Protein AF-A0A929EUI9-F1 (afdb_monomer_lite)

pLDDT: mean 89.93, std 11.58, range [30.67, 98.12]

Foldseek 3Di:
DPDDPPQALADWFADWWWKWKQFPVRDIWIFTFGTADLFWTKTKTQDEDAAQTKIWMWTADPPPRDIDIAIWGFHHKDWDPPDPDSNRIIIMTIITTDPQDVVNSVVSLVSSLVCLLVPVRCVVCDVVSNLSRLLSYDLVSSLSSLVSCCVVVVDDPVVSVVSSPDD

Radius of gyration: 17.15 Å; chains: 1; bounding box: 39×34×50 Å

Secondary structure (DSSP, 8-state):
-----PPPSS--EEEEEEEEEEETTS-EEEEEEEEEETTEEEEEESS---TT-EEEEEEE-TTT--EEEEEEEEEEEEE-SS-SSGGGPPEEEEEEESS--HHHHHHHHHHHHHGGG-HHHHHHH-HHHHHHHHTTS-HHHHHHHHHHHHHTTSS-HHHHHHHHS--

Sequence (167 aa):
MEEGRKRRKCPRIPVYLDVRVDQQDGIVVKGKVINLSTEGICIKTDDPVFANEEITVEFLLPDTLTSVRLGGQVVWYRYDTKTVEKKDQVHFSGVQFLDLVESQRSLIRYFTLKMLHDVELVREQGIERVLSDVLNLPPKERKTALNILTHKGFITEEQREELEYAD

Structure (mmCIF, N/CA/C/O backbone):
data_AF-A0A929EUI9-F1
#
_entry.id   AF-A0A929EUI9-F1
#
loop_
_atom_site.group_PDB
_atom_site.id
_atom_site.type_symbol
_atom_site.label_atom_id
_atom_site.label_alt_id
_atom_site.label_comp_id
_atom_site.label_asym_id
_atom_site.label_entity_id
_atom_site.label_seq_id
_atom_site.pdbx_PDB_ins_code
_atom_site.Cartn_x
_atom_site.Cartn_y
_atom_site.Cartn_z
_atom_site.occupancy
_atom_site.B_iso_or_equiv
_atom_site.auth_seq_id
_atom_site.auth_comp_id
_atom_site.auth_asym_id
_atom_site.auth_atom_id
_atom_site.pdbx_PDB_model_num
ATOM 1 N N . MET A 1 1 ? 25.402 6.720 11.645 1.00 30.67 1 MET A N 1
ATOM 2 C CA . MET A 1 1 ? 24.523 7.904 11.664 1.00 30.67 1 MET A CA 1
ATOM 3 C C . MET A 1 1 ? 23.337 7.567 10.786 1.00 30.67 1 MET A C 1
ATOM 5 O O . MET A 1 1 ? 23.472 7.546 9.574 1.00 30.67 1 MET A O 1
ATOM 9 N N . GLU A 1 2 ? 22.247 7.123 11.401 1.00 35.72 2 GLU A N 1
ATOM 10 C CA . GLU A 1 2 ? 21.030 6.719 10.697 1.00 35.72 2 GLU A CA 1
ATOM 11 C C . GLU A 1 2 ? 20.207 7.997 10.490 1.00 35.72 2 GLU A C 1
ATOM 13 O O . GLU A 1 2 ? 19.573 8.487 11.423 1.00 35.72 2 GLU A O 1
ATOM 18 N N . GLU A 1 3 ? 20.325 8.624 9.315 1.00 37.41 3 GLU A N 1
ATOM 19 C CA . GLU A 1 3 ? 19.454 9.742 8.944 1.00 37.41 3 GLU A CA 1
ATOM 20 C C . GLU A 1 3 ? 18.000 9.306 9.131 1.00 37.41 3 GLU A C 1
ATOM 22 O O . GLU A 1 3 ? 17.568 8.280 8.599 1.00 37.41 3 GLU A O 1
ATOM 27 N N . GLY A 1 4 ? 17.273 10.062 9.959 1.00 39.66 4 GLY A N 1
ATOM 28 C CA . GLY A 1 4 ? 15.951 9.709 10.455 1.00 39.66 4 GLY A CA 1
ATOM 29 C C . GLY A 1 4 ? 15.026 9.279 9.326 1.00 39.66 4 GLY A C 1
ATOM 30 O O . GLY A 1 4 ? 14.594 10.092 8.507 1.00 39.66 4 GLY A O 1
ATOM 31 N N . ARG A 1 5 ? 14.705 7.983 9.289 1.00 50.69 5 ARG A N 1
ATOM 32 C CA . ARG A 1 5 ? 13.715 7.419 8.375 1.00 50.69 5 ARG A CA 1
ATOM 33 C C . ARG A 1 5 ? 12.420 8.206 8.567 1.00 50.69 5 ARG A C 1
ATOM 35 O O . ARG A 1 5 ? 11.770 8.055 9.601 1.00 50.69 5 ARG A O 1
ATOM 42 N N . LYS A 1 6 ? 12.066 9.072 7.606 1.00 64.31 6 LYS A N 1
ATOM 43 C CA . LYS A 1 6 ? 10.808 9.835 7.645 1.00 64.31 6 LYS A CA 1
ATOM 44 C C . LYS A 1 6 ? 9.672 8.876 8.009 1.00 64.31 6 LYS A C 1
ATOM 46 O O . LYS A 1 6 ? 9.539 7.816 7.386 1.00 64.31 6 LYS A O 1
ATOM 51 N N . ARG A 1 7 ? 8.898 9.233 9.040 1.00 72.69 7 ARG A N 1
ATOM 52 C CA . ARG A 1 7 ? 7.750 8.440 9.498 1.00 72.69 7 ARG A CA 1
ATOM 53 C C . ARG A 1 7 ? 6.809 8.189 8.319 1.00 72.69 7 ARG A C 1
ATOM 55 O O . ARG A 1 7 ? 6.637 9.048 7.450 1.00 72.69 7 ARG A O 1
ATOM 62 N N . ARG A 1 8 ? 6.256 6.979 8.245 1.00 81.00 8 ARG A N 1
ATOM 63 C CA . ARG A 1 8 ? 5.328 6.602 7.173 1.00 81.00 8 ARG A CA 1
ATOM 64 C C . ARG A 1 8 ? 4.056 7.426 7.316 1.00 81.00 8 ARG A C 1
ATOM 66 O O . ARG A 1 8 ? 3.528 7.534 8.407 1.00 81.00 8 ARG A O 1
ATOM 73 N N . LYS A 1 9 ? 3.534 7.963 6.217 1.00 84.06 9 LYS A N 1
ATOM 74 C CA . LYS A 1 9 ? 2.323 8.799 6.256 1.00 84.06 9 LYS A CA 1
ATOM 75 C C . LYS A 1 9 ? 1.021 8.006 6.424 1.00 84.06 9 LYS A C 1
ATOM 77 O O . LYS A 1 9 ? -0.008 8.596 6.711 1.00 84.06 9 LYS A O 1
ATOM 82 N N . CYS A 1 10 ? 1.038 6.702 6.168 1.00 83.44 10 CYS A N 1
ATOM 83 C CA . CYS A 1 10 ? -0.152 5.859 6.204 1.00 83.44 10 CYS A CA 1
ATOM 84 C C . CYS A 1 10 ? 0.215 4.374 6.372 1.00 83.44 10 CYS A C 1
ATOM 86 O O . CYS A 1 10 ? 1.360 3.997 6.070 1.00 83.44 10 CYS A O 1
ATOM 88 N N . PRO A 1 11 ? -0.746 3.530 6.805 1.00 86.75 11 PRO A N 1
ATOM 89 C CA . PRO A 1 11 ? -0.556 2.088 6.911 1.00 86.75 11 PRO A CA 1
ATOM 90 C C . PRO A 1 11 ? -0.172 1.452 5.577 1.00 86.75 11 PRO A C 1
ATOM 92 O O . PRO A 1 11 ? -0.698 1.807 4.520 1.00 86.75 11 PRO A O 1
ATOM 95 N N . ARG A 1 12 ? 0.739 0.479 5.639 1.00 91.06 12 ARG A N 1
ATOM 96 C CA . ARG A 1 12 ? 1.113 -0.374 4.502 1.00 91.06 12 ARG A CA 1
ATOM 97 C C . ARG A 1 12 ? 0.550 -1.761 4.733 1.00 91.06 12 ARG A C 1
ATOM 99 O O . ARG A 1 12 ? 1.116 -2.537 5.493 1.00 91.06 12 ARG A O 1
ATOM 106 N N . ILE A 1 13 ? -0.561 -2.056 4.084 1.00 91.62 13 ILE A N 1
ATOM 107 C CA . ILE A 1 13 ? -1.278 -3.312 4.247 1.00 91.62 13 ILE A CA 1
ATOM 108 C C . ILE A 1 13 ? -0.608 -4.394 3.389 1.00 91.62 13 ILE A C 1
ATOM 110 O O . ILE A 1 13 ? -0.451 -4.175 2.184 1.00 91.62 13 ILE A O 1
ATOM 114 N N . PRO A 1 14 ? -0.199 -5.540 3.967 1.00 92.56 14 PRO A N 1
ATOM 115 C CA . PRO A 1 14 ? 0.223 -6.708 3.212 1.00 92.56 14 PRO A CA 1
ATOM 116 C C . PRO A 1 14 ? -0.872 -7.132 2.240 1.00 92.56 14 PRO A C 1
ATOM 118 O O . PRO A 1 14 ? -2.030 -7.292 2.618 1.00 92.56 14 PRO A O 1
ATOM 121 N N . VAL A 1 15 ? -0.500 -7.300 0.980 1.00 92.62 15 VAL A N 1
ATOM 122 C CA . VAL A 1 15 ? -1.387 -7.791 -0.078 1.00 92.62 15 VAL A CA 1
ATOM 123 C C . VAL A 1 15 ? -0.583 -8.691 -1.003 1.00 92.62 15 VAL A C 1
ATOM 125 O O . VAL A 1 15 ? 0.641 -8.654 -0.973 1.00 92.62 15 VAL A O 1
ATOM 128 N N . TYR A 1 16 ? -1.263 -9.475 -1.834 1.00 93.62 16 TYR A N 1
ATOM 129 C CA . TYR A 1 16 ? -0.636 -10.269 -2.890 1.00 93.62 16 TYR A CA 1
ATOM 130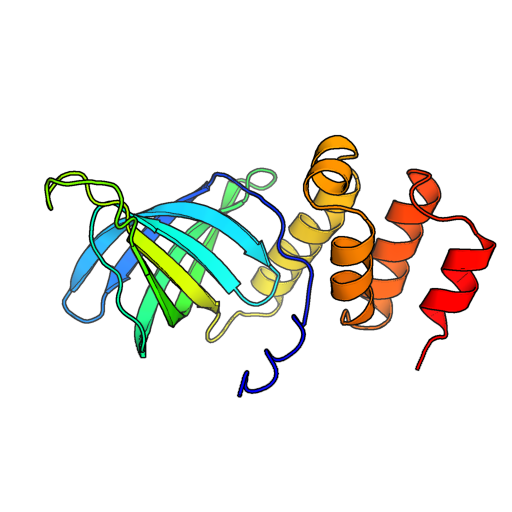 C C . TYR A 1 16 ? -1.426 -10.083 -4.183 1.00 93.62 16 TYR A C 1
ATOM 132 O O . TYR A 1 16 ? -2.329 -10.858 -4.485 1.00 93.62 16 TYR A O 1
ATOM 140 N N . LEU A 1 17 ? -1.113 -9.015 -4.920 1.00 95.38 17 LEU A N 1
ATOM 141 C CA . LEU A 1 17 ? -1.813 -8.643 -6.158 1.00 95.38 17 LEU A CA 1
ATOM 142 C C . LEU A 1 17 ? -0.880 -8.797 -7.35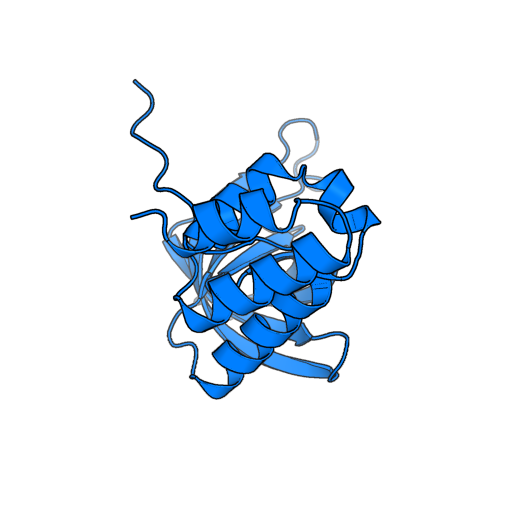1 1.00 95.38 17 LEU A C 1
ATOM 144 O O . LEU A 1 17 ? 0.299 -8.477 -7.236 1.00 95.38 17 LEU A O 1
ATOM 148 N N . ASP A 1 18 ? -1.388 -9.242 -8.495 1.00 97.50 18 ASP A N 1
ATOM 149 C CA . ASP A 1 18 ? -0.638 -9.135 -9.747 1.00 97.50 18 ASP A CA 1
ATOM 150 C C . ASP A 1 18 ? -0.418 -7.668 -10.119 1.00 97.50 18 ASP A C 1
ATOM 152 O O . ASP A 1 18 ? -1.330 -6.846 -10.000 1.00 97.50 18 ASP A O 1
ATOM 156 N N . VAL A 1 19 ? 0.795 -7.350 -10.573 1.00 97.94 19 VAL A N 1
ATOM 157 C CA . VAL A 1 19 ? 1.141 -6.025 -11.092 1.00 97.94 19 VAL A CA 1
ATOM 158 C C . VAL A 1 19 ? 1.863 -6.136 -12.425 1.00 97.94 19 VAL A C 1
ATOM 160 O O . VAL A 1 19 ? 2.739 -6.984 -12.620 1.00 97.94 19 VAL A O 1
ATOM 163 N N . ARG A 1 20 ? 1.493 -5.243 -13.337 1.00 98.06 20 ARG A N 1
ATOM 164 C CA . ARG A 1 20 ? 2.239 -4.932 -14.551 1.00 98.06 20 ARG A CA 1
ATOM 165 C C . ARG A 1 20 ? 2.966 -3.606 -14.347 1.00 98.06 20 ARG A C 1
ATOM 167 O O . ARG A 1 20 ? 2.370 -2.653 -13.851 1.00 98.06 20 ARG A O 1
ATOM 174 N N . VAL A 1 21 ? 4.230 -3.555 -14.744 1.00 98.12 21 VAL A N 1
ATOM 175 C CA . VAL A 1 21 ? 5.077 -2.364 -14.703 1.00 98.12 21 VAL A CA 1
ATOM 176 C C . VAL A 1 21 ? 5.533 -2.049 -16.122 1.00 98.12 21 VAL A C 1
ATOM 178 O O . VAL A 1 21 ? 6.197 -2.874 -16.743 1.00 98.12 21 VAL A O 1
ATOM 181 N N . ASP A 1 22 ? 5.169 -0.875 -16.626 1.00 97.69 22 ASP A N 1
ATOM 182 C CA . ASP A 1 22 ? 5.681 -0.329 -17.883 1.00 97.69 22 ASP A CA 1
ATOM 183 C C . ASP A 1 22 ? 6.823 0.652 -17.551 1.00 97.69 22 ASP A C 1
ATOM 185 O O . ASP A 1 22 ? 6.590 1.672 -16.892 1.00 97.69 22 ASP A O 1
ATOM 189 N N . GLN A 1 23 ? 8.049 0.341 -17.980 1.00 94.81 23 GLN A N 1
ATOM 190 C CA . GLN A 1 23 ? 9.226 1.211 -17.849 1.00 94.81 23 GLN A CA 1
ATOM 191 C C . GLN A 1 23 ? 9.330 2.184 -19.036 1.00 94.81 23 GLN A C 1
ATOM 193 O O . GLN A 1 23 ? 8.762 1.957 -20.107 1.00 94.81 23 GLN A O 1
ATOM 198 N N . GLN A 1 24 ? 10.052 3.296 -18.855 1.00 91.25 24 GLN A N 1
ATOM 199 C CA . GLN A 1 24 ? 10.181 4.350 -19.875 1.00 91.25 24 GLN A CA 1
ATOM 200 C C . GLN A 1 24 ? 10.876 3.893 -21.166 1.00 91.25 24 GLN A C 1
ATOM 202 O O . GLN A 1 24 ? 10.601 4.434 -22.235 1.00 91.25 24 GLN A O 1
ATOM 207 N N . ASP A 1 25 ? 11.758 2.901 -21.083 1.00 91.44 25 ASP A N 1
ATOM 208 C CA . ASP A 1 25 ? 12.457 2.304 -22.226 1.00 91.44 25 ASP A CA 1
ATOM 209 C C . ASP A 1 25 ? 11.594 1.299 -23.016 1.00 91.44 25 ASP A C 1
ATOM 211 O O . ASP A 1 25 ? 12.054 0.713 -23.997 1.00 91.44 25 ASP A O 1
ATOM 21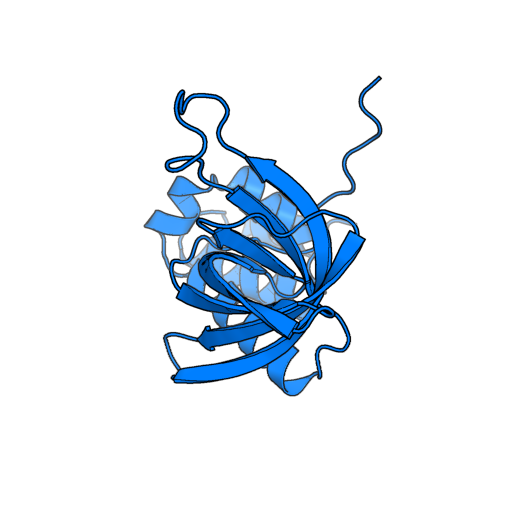5 N N . GLY A 1 26 ? 10.329 1.124 -22.619 1.00 91.31 26 GLY A N 1
ATOM 216 C CA . GLY A 1 26 ? 9.376 0.213 -23.245 1.00 91.31 26 GLY A CA 1
ATOM 217 C C . GLY A 1 26 ? 9.436 -1.218 -22.710 1.00 91.31 26 GLY A C 1
ATOM 218 O O . GLY A 1 26 ? 8.667 -2.063 -23.181 1.00 91.31 26 GLY A O 1
ATOM 219 N N . ILE A 1 27 ? 10.302 -1.506 -21.731 1.00 94.69 27 ILE A N 1
ATOM 220 C CA . ILE A 1 27 ? 10.334 -2.804 -21.057 1.00 94.69 27 ILE A CA 1
ATOM 221 C C . ILE A 1 27 ? 9.081 -2.964 -20.191 1.00 94.69 27 ILE A C 1
ATOM 223 O O . ILE A 1 27 ? 8.594 -2.030 -19.549 1.00 94.69 27 ILE A O 1
ATOM 227 N N . VAL A 1 28 ? 8.539 -4.182 -20.190 1.00 97.00 28 VAL A N 1
ATOM 228 C CA . VAL A 1 28 ? 7.375 -4.550 -19.385 1.00 97.00 28 VAL A CA 1
ATOM 229 C C . VAL A 1 28 ? 7.781 -5.628 -18.398 1.00 97.00 28 VAL A C 1
ATOM 231 O O . VAL A 1 28 ? 8.070 -6.756 -18.797 1.00 97.00 28 VAL A O 1
ATOM 234 N N . VAL A 1 29 ? 7.714 -5.301 -17.112 1.00 96.06 29 VAL A N 1
ATOM 235 C CA . VAL A 1 29 ? 8.003 -6.227 -16.015 1.00 96.06 29 VAL A CA 1
ATOM 236 C C . VAL A 1 29 ? 6.692 -6.670 -15.367 1.00 96.06 29 VAL A C 1
ATOM 238 O O . VAL A 1 29 ? 5.787 -5.869 -15.122 1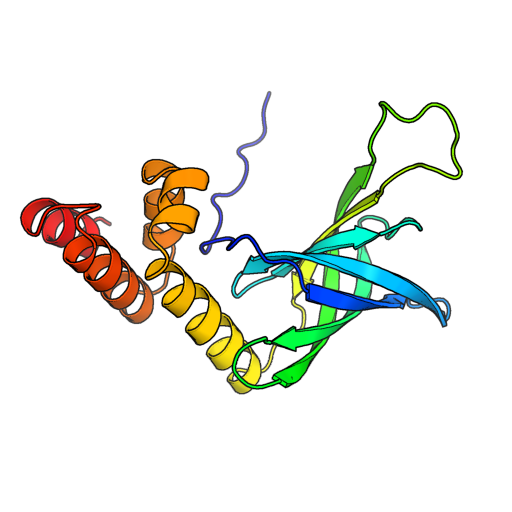.00 96.06 29 VAL A O 1
ATOM 241 N N . LYS A 1 30 ? 6.565 -7.968 -15.087 1.00 96.94 30 LYS A N 1
ATOM 242 C CA . LYS A 1 30 ? 5.454 -8.521 -14.300 1.00 96.94 30 LYS A CA 1
ATOM 243 C C . LYS A 1 30 ? 5.936 -8.847 -12.895 1.00 96.94 30 LYS A C 1
ATOM 245 O O . LYS A 1 30 ? 7.087 -9.221 -12.695 1.00 96.94 30 LYS A O 1
ATOM 250 N N . GLY A 1 31 ? 5.044 -8.733 -11.921 1.00 96.62 31 GLY A N 1
ATOM 251 C CA . GLY A 1 31 ? 5.382 -9.052 -10.543 1.00 96.62 31 GLY A CA 1
ATOM 252 C C . GLY A 1 31 ? 4.176 -9.136 -9.628 1.00 96.62 31 GLY A C 1
ATOM 253 O O . GLY A 1 31 ? 3.033 -9.270 -10.068 1.00 96.62 31 GLY A O 1
ATOM 254 N N . LYS A 1 32 ? 4.451 -9.027 -8.329 1.00 97.94 32 LYS A N 1
ATOM 255 C CA . LYS A 1 32 ? 3.443 -8.987 -7.271 1.00 97.94 32 LYS A CA 1
ATOM 256 C C . LYS A 1 32 ? 3.548 -7.705 -6.457 1.00 97.94 32 LYS A C 1
ATOM 258 O O . LYS A 1 32 ? 4.638 -7.348 -6.019 1.00 97.94 32 LYS A O 1
ATOM 263 N N . VAL A 1 33 ? 2.425 -7.056 -6.168 1.00 97.62 33 VAL A N 1
ATOM 264 C CA . VAL A 1 33 ? 2.329 -6.106 -5.054 1.00 97.62 33 VAL A CA 1
ATOM 265 C C . VAL A 1 33 ? 2.343 -6.911 -3.762 1.00 97.62 33 VAL A C 1
ATOM 267 O O . VAL A 1 33 ? 1.479 -7.767 -3.590 1.00 97.62 33 VAL A O 1
ATOM 270 N N . ILE A 1 34 ? 3.303 -6.637 -2.877 1.00 96.25 34 ILE A N 1
ATOM 271 C CA . ILE A 1 34 ? 3.450 -7.322 -1.579 1.00 96.25 34 ILE A CA 1
ATOM 272 C C . ILE A 1 34 ? 2.986 -6.467 -0.392 1.00 96.25 34 ILE A C 1
ATOM 274 O O . ILE A 1 34 ? 2.749 -6.966 0.705 1.00 96.25 34 ILE A O 1
ATOM 278 N N . ASN A 1 35 ? 2.868 -5.153 -0.592 1.00 95.00 35 ASN A N 1
ATOM 279 C CA . ASN A 1 35 ? 2.114 -4.274 0.294 1.00 95.00 35 ASN A CA 1
ATOM 280 C C . ASN A 1 35 ? 1.579 -3.064 -0.473 1.00 95.00 35 ASN A C 1
ATOM 282 O O . ASN A 1 35 ? 2.175 -2.629 -1.461 1.00 95.00 35 ASN A O 1
ATOM 286 N N . LEU A 1 36 ? 0.462 -2.533 0.014 1.00 95.00 36 LEU A N 1
ATOM 287 C CA . LEU A 1 36 ? -0.253 -1.399 -0.552 1.00 95.00 36 LEU A CA 1
ATOM 288 C C . LEU A 1 36 ? -0.550 -0.368 0.538 1.00 95.00 36 LEU A C 1
ATOM 290 O O . LEU A 1 36 ? -0.962 -0.698 1.648 1.00 95.00 36 LEU A O 1
ATOM 294 N N . SER A 1 37 ? -0.354 0.897 0.197 1.00 93.81 37 SER A N 1
ATOM 295 C CA . SER A 1 37 ? -0.749 2.060 0.986 1.00 93.81 37 SER A CA 1
ATOM 296 C C . SER A 1 37 ? -1.411 3.091 0.080 1.00 93.81 37 SER A C 1
ATOM 298 O O . SER A 1 37 ? -1.310 2.998 -1.142 1.00 93.81 37 SER A O 1
ATOM 300 N N . THR A 1 38 ? -2.033 4.115 0.661 1.00 92.12 38 THR A N 1
ATOM 301 C CA . THR A 1 38 ? -2.653 5.208 -0.108 1.00 92.12 38 THR A CA 1
ATOM 302 C C . THR A 1 38 ? -1.652 5.987 -0.969 1.00 92.12 38 THR A C 1
ATOM 304 O O . THR A 1 38 ? -2.047 6.588 -1.961 1.00 92.12 38 THR A O 1
ATOM 307 N N . GLU A 1 39 ? -0.362 5.967 -0.620 1.00 92.38 39 GLU A N 1
ATOM 308 C CA . GLU A 1 39 ? 0.682 6.751 -1.300 1.00 92.38 39 GLU A CA 1
ATOM 309 C C . GLU A 1 39 ? 1.652 5.905 -2.137 1.00 92.38 39 GLU A C 1
ATOM 311 O O 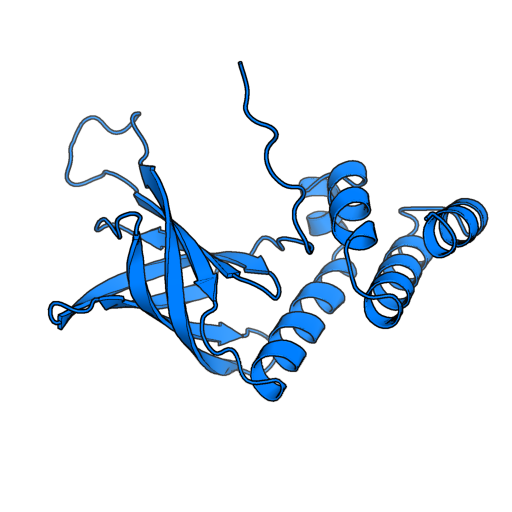. GLU A 1 39 ? 2.559 6.451 -2.765 1.00 92.38 39 GLU A O 1
ATOM 316 N N . GLY A 1 40 ? 1.526 4.579 -2.127 1.00 95.62 40 GLY A N 1
ATOM 317 C CA . GLY A 1 40 ? 2.467 3.731 -2.848 1.00 95.62 40 GLY A CA 1
ATOM 318 C C . GLY A 1 40 ? 2.343 2.246 -2.560 1.00 95.62 40 GLY A C 1
ATOM 319 O O . GLY A 1 40 ? 1.594 1.815 -1.677 1.00 95.62 40 GLY A O 1
ATOM 320 N N . ILE A 1 41 ? 3.146 1.478 -3.287 1.00 97.06 41 ILE A N 1
ATOM 321 C CA . ILE A 1 41 ? 3.226 0.019 -3.227 1.00 97.06 41 ILE A CA 1
ATOM 322 C C . ILE A 1 41 ? 4.661 -0.447 -3.034 1.00 97.06 41 ILE A C 1
ATOM 324 O O . ILE A 1 41 ? 5.622 0.237 -3.382 1.00 97.06 41 ILE A O 1
ATOM 328 N N . CYS A 1 42 ? 4.804 -1.658 -2.515 1.00 97.56 42 CYS A N 1
ATOM 329 C CA . CYS A 1 42 ? 6.017 -2.435 -2.697 1.00 97.56 42 CYS A CA 1
ATOM 330 C C . CYS A 1 42 ? 5.743 -3.530 -3.718 1.00 97.56 42 CYS A C 1
ATOM 332 O O . CYS A 1 42 ? 4.804 -4.307 -3.537 1.00 97.56 42 CYS A O 1
ATOM 334 N N . ILE A 1 43 ? 6.581 -3.611 -4.745 1.00 97.94 43 ILE A N 1
ATOM 335 C CA . ILE A 1 43 ? 6.517 -4.663 -5.754 1.00 97.94 43 ILE A CA 1
ATOM 336 C C . ILE A 1 43 ? 7.655 -5.661 -5.560 1.00 97.94 43 ILE A C 1
ATOM 338 O O . ILE A 1 43 ? 8.737 -5.300 -5.093 1.00 97.94 43 ILE A O 1
ATOM 342 N N . LYS A 1 44 ? 7.374 -6.914 -5.902 1.00 97.12 44 LYS A N 1
ATOM 343 C CA . LYS A 1 44 ? 8.315 -8.020 -6.024 1.00 97.12 44 LYS A CA 1
ATOM 344 C C . LYS A 1 44 ? 8.320 -8.480 -7.480 1.00 97.12 44 LYS A C 1
ATOM 346 O O . LYS A 1 44 ? 7.249 -8.797 -8.000 1.00 97.12 44 LYS A O 1
ATOM 351 N N . THR A 1 45 ? 9.485 -8.532 -8.108 1.00 95.69 45 THR A N 1
ATOM 352 C CA . THR A 1 45 ? 9.656 -8.847 -9.536 1.00 95.69 45 THR A CA 1
ATOM 353 C C . THR A 1 45 ? 10.845 -9.785 -9.751 1.00 95.69 45 THR A C 1
ATOM 355 O O . THR A 1 45 ? 11.733 -9.869 -8.897 1.00 95.69 45 THR A O 1
ATOM 358 N N . ASP A 1 46 ? 10.846 -10.485 -10.886 1.00 91.81 46 ASP A N 1
ATOM 359 C CA . ASP A 1 46 ? 11.967 -11.336 -11.317 1.00 91.81 46 ASP A CA 1
ATOM 360 C C . ASP A 1 46 ? 13.026 -10.530 -12.089 1.00 91.81 46 ASP A C 1
ATOM 362 O O . ASP A 1 46 ? 14.202 -10.870 -12.066 1.00 91.81 46 ASP A O 1
ATOM 366 N N . ASP A 1 47 ? 12.621 -9.412 -12.700 1.00 92.31 47 ASP A N 1
ATOM 367 C CA . ASP A 1 47 ? 13.515 -8.433 -13.317 1.00 92.31 47 ASP A CA 1
ATOM 368 C C . ASP A 1 47 ? 13.611 -7.164 -12.453 1.00 92.31 47 ASP A C 1
ATOM 370 O O . ASP A 1 47 ? 12.631 -6.780 -11.795 1.00 92.31 47 ASP A O 1
ATOM 374 N N . PRO A 1 48 ? 14.769 -6.485 -12.416 1.00 93.56 48 PRO A N 1
ATOM 375 C CA . PRO A 1 48 ? 14.951 -5.300 -11.594 1.00 93.56 48 PRO A CA 1
ATOM 376 C C . PRO A 1 48 ? 14.151 -4.099 -12.113 1.00 93.56 48 PRO A C 1
ATOM 378 O O . PRO A 1 48 ? 14.089 -3.829 -13.307 1.00 93.56 48 PRO A O 1
ATOM 381 N N . VAL A 1 49 ? 13.617 -3.329 -11.166 1.00 96.31 49 VAL A N 1
ATOM 382 C CA . VAL A 1 49 ? 13.003 -2.015 -11.394 1.00 96.31 49 VAL A CA 1
ATOM 383 C C . VAL A 1 49 ? 13.745 -1.027 -10.494 1.00 96.31 49 VAL A C 1
ATOM 385 O O . VAL A 1 49 ? 13.562 -1.058 -9.271 1.00 96.31 49 VAL A O 1
ATOM 388 N N . PHE A 1 50 ? 14.675 -0.245 -11.046 1.00 96.25 50 PHE A N 1
ATOM 389 C CA . PHE A 1 50 ? 15.680 0.454 -10.242 1.00 96.25 50 PHE A CA 1
ATOM 390 C C . PHE A 1 50 ? 15.164 1.750 -9.615 1.00 96.25 50 PHE A C 1
ATOM 392 O O . PHE A 1 50 ? 14.200 2.369 -10.055 1.00 96.25 50 PHE A O 1
ATOM 399 N N . ALA A 1 51 ? 15.833 2.173 -8.538 1.00 96.12 51 ALA A N 1
ATOM 400 C CA . ALA A 1 51 ? 15.530 3.434 -7.873 1.00 96.12 51 ALA A CA 1
ATOM 401 C C . ALA A 1 51 ? 15.711 4.632 -8.817 1.00 96.12 51 ALA A C 1
ATOM 403 O O . ALA A 1 51 ? 16.624 4.653 -9.639 1.00 96.12 51 ALA A O 1
ATOM 404 N N . ASN A 1 52 ? 14.880 5.653 -8.613 1.00 94.44 52 ASN A N 1
ATOM 405 C CA . ASN A 1 52 ? 14.767 6.867 -9.421 1.00 94.44 52 ASN A CA 1
ATOM 406 C C . ASN A 1 52 ? 14.171 6.673 -10.826 1.00 94.44 52 ASN A C 1
ATOM 408 O O . ASN A 1 52 ? 14.024 7.658 -11.544 1.00 94.44 52 ASN A O 1
ATOM 412 N N . GLU A 1 53 ? 13.737 5.467 -11.199 1.00 95.88 53 GLU A N 1
ATOM 413 C CA . GLU A 1 53 ? 12.915 5.281 -12.398 1.00 95.88 53 GLU A CA 1
ATOM 414 C C . GLU A 1 53 ? 11.490 5.799 -12.179 1.00 95.88 53 GLU A C 1
ATOM 416 O O . GLU A 1 53 ? 10.870 5.547 -11.137 1.00 95.88 53 GLU A O 1
ATOM 421 N N . GLU A 1 54 ? 10.962 6.501 -13.177 1.00 97.19 54 GLU A N 1
ATOM 422 C CA . GLU A 1 54 ? 9.526 6.723 -13.316 1.00 97.19 54 GLU A CA 1
ATOM 423 C C . GLU A 1 54 ? 8.929 5.584 -14.146 1.00 97.19 54 GLU A C 1
ATOM 425 O O . GLU A 1 54 ? 9.450 5.216 -15.197 1.00 97.19 54 GLU A O 1
ATOM 430 N N . ILE A 1 55 ? 7.831 5.017 -13.667 1.00 97.25 55 ILE A N 1
ATOM 431 C CA . ILE A 1 55 ? 7.175 3.846 -14.250 1.00 97.25 55 ILE A CA 1
ATOM 432 C C . ILE A 1 55 ? 5.667 4.062 -14.293 1.00 97.25 55 ILE A C 1
ATOM 434 O O . ILE A 1 55 ? 5.123 4.867 -13.540 1.00 97.25 55 ILE A O 1
ATOM 438 N N . THR A 1 56 ? 4.962 3.306 -15.128 1.00 97.50 56 THR A N 1
ATOM 439 C CA . THR A 1 56 ? 3.509 3.135 -14.983 1.00 97.50 56 THR A CA 1
ATOM 440 C C . THR A 1 56 ? 3.236 1.781 -14.354 1.00 97.50 56 THR A C 1
ATOM 442 O O . THR A 1 56 ? 3.756 0.767 -14.811 1.00 97.50 56 THR A O 1
ATOM 445 N N . VAL A 1 57 ? 2.411 1.750 -13.312 1.00 97.06 57 VAL A N 1
ATOM 446 C CA . VAL A 1 57 ? 1.989 0.508 -12.655 1.00 97.06 57 VAL A CA 1
ATOM 447 C C . VAL A 1 57 ? 0.509 0.266 -12.895 1.00 97.06 57 VAL A C 1
ATOM 449 O O . VAL A 1 57 ? -0.283 1.207 -12.896 1.00 97.06 57 VAL A O 1
ATOM 452 N N . GLU A 1 58 ? 0.136 -0.997 -13.075 1.00 97.00 58 GLU A N 1
ATOM 453 C CA . GLU A 1 58 ? -1.254 -1.435 -13.179 1.00 97.00 58 GLU A CA 1
ATOM 454 C C . GLU A 1 58 ? -1.502 -2.674 -12.315 1.00 97.00 58 GLU A C 1
ATOM 456 O O . GLU A 1 58 ? -0.788 -3.670 -12.436 1.00 97.00 58 GLU A O 1
ATOM 461 N N . PHE A 1 59 ? -2.520 -2.619 -11.454 1.00 96.12 59 PHE A N 1
ATOM 462 C CA . PHE A 1 59 ? -2.965 -3.741 -10.621 1.00 96.12 59 PHE A CA 1
ATOM 463 C C . PHE A 1 59 ? -4.479 -3.685 -10.375 1.00 96.12 59 PHE A C 1
ATOM 465 O O . PHE A 1 59 ? -5.107 -2.634 -10.504 1.00 96.12 59 PHE A O 1
ATOM 472 N N . LEU A 1 60 ? -5.075 -4.821 -10.001 1.00 94.62 60 LEU A N 1
ATOM 473 C CA . LEU A 1 60 ? -6.503 -4.923 -9.681 1.00 94.62 60 LEU A CA 1
ATOM 474 C C . LEU A 1 60 ? -6.726 -4.925 -8.166 1.00 94.62 60 LEU A C 1
ATOM 476 O O . LEU A 1 60 ? -6.067 -5.670 -7.439 1.00 94.62 60 LEU A O 1
ATOM 480 N N . LEU A 1 61 ? -7.692 -4.139 -7.687 1.00 91.31 61 LEU A N 1
ATOM 481 C CA . LEU A 1 61 ? -8.143 -4.222 -6.295 1.00 91.31 61 LEU A CA 1
ATOM 482 C C . LEU A 1 61 ? -9.088 -5.430 -6.104 1.00 91.31 61 LEU A C 1
ATOM 484 O O . LEU A 1 61 ? -10.057 -5.538 -6.858 1.00 91.31 61 LEU A O 1
ATOM 488 N N . PRO A 1 62 ? -8.868 -6.312 -5.102 1.00 83.19 62 PRO A N 1
ATOM 489 C CA . PRO A 1 62 ? -9.606 -7.576 -4.960 1.00 83.19 62 PRO A CA 1
ATOM 490 C C . PRO A 1 62 ? -11.130 -7.453 -4.865 1.00 83.19 62 PRO A C 1
ATOM 492 O O . PRO A 1 62 ? -11.843 -8.277 -5.427 1.00 83.19 62 PRO A O 1
ATOM 495 N N . ASP A 1 63 ? -11.635 -6.433 -4.167 1.00 76.69 63 ASP A N 1
ATOM 496 C CA . ASP A 1 63 ? -13.069 -6.313 -3.869 1.00 76.69 63 ASP A CA 1
ATOM 497 C C . ASP A 1 63 ? -13.896 -5.795 -5.045 1.00 76.69 63 ASP A C 1
ATOM 499 O O . ASP A 1 63 ? -15.048 -6.176 -5.232 1.00 76.69 63 ASP A O 1
ATOM 503 N N . THR A 1 64 ? -13.327 -4.865 -5.805 1.00 81.56 64 THR A N 1
ATOM 504 C CA . THR A 1 64 ? -14.050 -4.143 -6.854 1.00 81.56 64 THR A CA 1
ATOM 505 C C . THR A 1 64 ? -13.637 -4.589 -8.248 1.00 81.56 64 THR A C 1
ATOM 507 O O . THR A 1 64 ? -14.233 -4.140 -9.226 1.00 81.56 64 THR A O 1
ATOM 510 N N . LEU A 1 65 ? -12.576 -5.403 -8.348 1.00 85.88 65 LEU A N 1
ATOM 511 C CA . LEU A 1 65 ? -11.866 -5.729 -9.588 1.00 85.88 65 LEU A CA 1
ATOM 512 C C . LEU A 1 65 ? -11.535 -4.480 -10.420 1.00 85.88 65 LEU A C 1
ATOM 514 O O . LEU A 1 65 ? -11.382 -4.537 -11.638 1.00 85.88 65 LEU A O 1
ATOM 518 N N . THR A 1 66 ? -11.443 -3.324 -9.760 1.00 90.31 66 THR A N 1
ATOM 519 C CA . THR A 1 66 ? -11.142 -2.058 -10.418 1.00 90.31 66 THR A CA 1
ATOM 520 C C . THR A 1 66 ? -9.663 -2.031 -10.751 1.00 90.31 66 THR A C 1
ATOM 522 O O . THR A 1 66 ? -8.831 -2.214 -9.858 1.00 90.31 66 THR A O 1
ATOM 525 N N . SER A 1 67 ? -9.351 -1.782 -12.024 1.00 92.12 67 SER A N 1
ATOM 526 C CA . SER A 1 67 ? -7.977 -1.532 -12.444 1.00 92.12 67 SER A CA 1
ATOM 527 C C . SER A 1 67 ? -7.515 -0.170 -11.948 1.00 92.12 67 SER A C 1
ATOM 529 O O . SER A 1 67 ? -8.154 0.862 -12.176 1.00 92.12 67 SER A O 1
ATOM 531 N N . VAL A 1 68 ? -6.395 -0.190 -11.240 1.00 92.88 68 VAL A N 1
ATOM 532 C CA . VAL A 1 68 ? -5.662 0.981 -10.795 1.00 92.88 68 VAL A CA 1
ATOM 533 C C . VAL A 1 68 ? -4.419 1.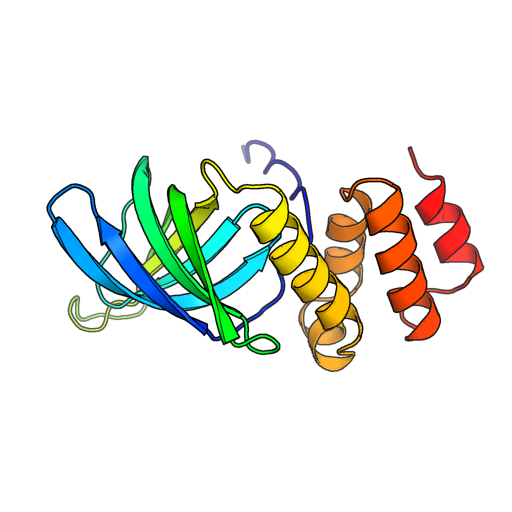066 -11.666 1.00 92.88 68 VAL A C 1
ATOM 535 O O . VAL A 1 68 ? -3.462 0.324 -11.455 1.00 92.88 68 VAL A O 1
ATOM 538 N N . ARG A 1 69 ? -4.457 1.966 -12.654 1.00 94.56 69 ARG A N 1
ATOM 539 C CA . ARG A 1 69 ? -3.323 2.303 -13.519 1.00 94.56 69 ARG A CA 1
ATOM 540 C C . ARG A 1 69 ? -2.901 3.746 -13.275 1.00 94.56 69 ARG A C 1
ATOM 542 O O . ARG A 1 69 ? -3.737 4.641 -13.408 1.00 94.56 69 ARG A O 1
ATOM 549 N N . LEU A 1 70 ? -1.640 3.960 -12.905 1.00 95.00 70 LEU A N 1
ATOM 550 C CA . LEU A 1 70 ? -1.080 5.292 -12.658 1.00 95.00 70 LEU A CA 1
ATOM 551 C C . LEU A 1 70 ? 0.450 5.324 -12.775 1.00 95.00 70 LEU A C 1
ATOM 553 O O . LEU A 1 70 ? 1.105 4.280 -12.773 1.00 95.00 70 LEU A O 1
ATOM 557 N N . GLY A 1 71 ? 1.004 6.535 -12.846 1.00 96.50 71 GLY A N 1
ATOM 558 C CA . GLY A 1 71 ? 2.443 6.766 -12.775 1.00 96.50 71 GLY A CA 1
ATOM 559 C C . GLY A 1 71 ? 3.002 6.510 -11.373 1.00 96.50 71 GLY A C 1
ATOM 560 O O . GLY A 1 71 ? 2.302 6.605 -10.366 1.00 96.50 71 GLY A O 1
ATOM 561 N N . GLY A 1 72 ? 4.285 6.197 -11.280 1.00 96.94 72 GLY A N 1
ATOM 562 C CA . GLY A 1 72 ? 4.959 5.962 -10.014 1.00 96.94 72 GLY A CA 1
ATOM 563 C C . GLY A 1 72 ? 6.447 6.259 -10.093 1.00 96.94 72 GLY A C 1
ATOM 564 O O . GLY A 1 72 ? 7.079 6.023 -11.114 1.00 96.94 72 GLY A O 1
ATOM 565 N N . GLN A 1 73 ? 7.009 6.746 -8.992 1.00 97.75 73 GLN A N 1
ATOM 566 C CA . GLN A 1 73 ? 8.442 6.928 -8.814 1.00 97.75 73 GLN A CA 1
ATOM 567 C C . GLN A 1 73 ? 8.985 5.791 -7.957 1.00 97.75 73 GLN A C 1
ATOM 569 O O . GLN A 1 73 ? 8.540 5.586 -6.823 1.00 97.75 73 GLN A O 1
ATOM 574 N N . VAL A 1 74 ? 9.993 5.080 -8.449 1.00 97.69 74 VAL A N 1
ATOM 575 C CA . VAL A 1 74 ? 10.706 4.085 -7.648 1.00 97.69 74 VAL A CA 1
ATOM 576 C C . VAL A 1 74 ? 11.596 4.799 -6.627 1.00 97.69 74 VAL A C 1
ATOM 578 O O . VAL A 1 74 ? 12.607 5.401 -6.972 1.00 97.69 74 VAL A O 1
ATOM 581 N N . VAL A 1 75 ? 11.230 4.741 -5.347 1.00 97.12 75 VAL A N 1
ATOM 582 C CA . VAL A 1 75 ? 11.909 5.466 -4.254 1.00 97.12 75 VAL A CA 1
ATOM 583 C C . VAL A 1 75 ? 13.026 4.664 -3.587 1.00 97.12 75 VAL A C 1
ATOM 585 O O . VAL A 1 75 ? 13.865 5.224 -2.886 1.00 97.12 75 VAL A O 1
ATOM 588 N N . TRP A 1 76 ? 13.034 3.344 -3.759 1.00 96.56 76 TRP A N 1
ATOM 589 C CA . TRP A 1 76 ? 14.131 2.476 -3.342 1.00 96.56 76 TRP A CA 1
ATOM 590 C C . TRP A 1 76 ? 14.070 1.152 -4.099 1.00 96.56 76 TRP A C 1
ATOM 592 O O . TRP A 1 76 ? 12.993 0.698 -4.482 1.00 96.56 76 TRP A O 1
ATOM 602 N N . TYR A 1 77 ? 15.229 0.514 -4.233 1.00 96.31 77 TYR A N 1
ATOM 603 C CA . TYR A 1 77 ? 15.403 -0.807 -4.827 1.00 96.31 77 TYR A CA 1
ATOM 604 C C . TYR A 1 77 ? 16.273 -1.671 -3.907 1.00 96.31 77 TYR A C 1
ATOM 606 O O . TYR A 1 77 ? 17.237 -1.185 -3.305 1.00 96.31 77 TYR A O 1
ATOM 614 N N . ARG A 1 78 ? 15.909 -2.944 -3.766 1.00 94.75 78 ARG A N 1
ATOM 615 C CA . ARG A 1 78 ? 16.653 -3.986 -3.051 1.00 94.75 78 ARG A CA 1
ATOM 616 C C . ARG A 1 78 ? 16.486 -5.307 -3.790 1.00 94.75 78 ARG A C 1
ATOM 618 O O . ARG A 1 78 ? 15.545 -5.485 -4.550 1.00 94.75 78 ARG A O 1
ATOM 625 N N . TYR A 1 79 ? 17.363 -6.255 -3.521 1.00 92.38 79 TYR A N 1
ATOM 626 C CA . TYR A 1 79 ? 17.249 -7.610 -4.043 1.00 92.38 79 TYR A CA 1
ATOM 627 C C . TYR A 1 79 ? 17.670 -8.612 -2.971 1.00 92.38 79 TYR A C 1
ATOM 629 O O . TYR A 1 79 ? 18.367 -8.245 -2.018 1.00 92.38 79 TYR A O 1
ATOM 637 N N . ASP A 1 80 ? 17.227 -9.859 -3.103 1.00 85.62 80 ASP A N 1
ATOM 638 C CA . ASP A 1 80 ? 17.674 -10.929 -2.215 1.00 85.62 80 ASP A CA 1
ATOM 639 C C . ASP A 1 80 ? 19.128 -11.306 -2.536 1.00 85.62 80 ASP A C 1
ATOM 641 O O . ASP A 1 80 ? 19.458 -11.729 -3.645 1.00 85.62 80 ASP A O 1
ATOM 645 N N . THR A 1 81 ? 20.018 -11.110 -1.564 1.00 77.88 81 THR A N 1
ATOM 646 C CA . THR A 1 81 ? 21.443 -11.448 -1.675 1.00 77.88 81 THR A CA 1
ATOM 647 C C . THR A 1 81 ? 21.728 -12.909 -1.332 1.00 77.88 81 THR A C 1
ATOM 649 O O . THR A 1 81 ? 22.869 -13.348 -1.467 1.00 77.88 81 THR A O 1
ATOM 652 N N . LYS A 1 82 ? 20.726 -13.664 -0.858 1.00 76.50 82 LYS A N 1
ATOM 653 C CA . LYS A 1 82 ? 20.876 -15.077 -0.486 1.00 76.50 82 LYS A CA 1
ATOM 654 C C . LYS A 1 82 ? 20.826 -16.018 -1.688 1.00 76.50 82 LYS A C 1
ATOM 656 O O . LYS A 1 82 ? 21.285 -17.153 -1.573 1.00 76.50 82 LYS A O 1
ATOM 661 N N . THR A 1 83 ? 20.283 -15.579 -2.820 1.00 71.75 83 THR A N 1
ATOM 662 C CA . THR A 1 83 ? 20.281 -16.352 -4.064 1.00 71.75 83 THR A CA 1
ATOM 663 C C . THR A 1 83 ? 21.621 -16.215 -4.783 1.00 71.75 83 THR A C 1
ATOM 665 O O . THR A 1 83 ? 22.086 -15.117 -5.081 1.00 71.75 83 THR A O 1
ATOM 668 N N . VAL A 1 84 ? 22.274 -17.359 -5.014 1.00 65.38 84 VAL A N 1
ATOM 669 C CA . VAL A 1 84 ? 23.629 -17.441 -5.592 1.00 65.38 84 VAL A CA 1
ATOM 670 C C . VAL A 1 84 ? 23.607 -17.200 -7.103 1.00 65.38 84 VAL A C 1
ATOM 672 O O . VAL A 1 84 ? 24.527 -16.594 -7.652 1.00 65.38 84 VAL A O 1
ATOM 675 N N . GLU A 1 85 ? 22.554 -17.650 -7.785 1.00 73.25 85 GLU A N 1
ATOM 676 C CA . GLU A 1 85 ? 22.396 -17.469 -9.225 1.00 73.25 85 GLU A CA 1
ATOM 677 C C . GLU A 1 85 ? 21.594 -16.203 -9.539 1.00 73.25 85 GLU A C 1
ATOM 679 O O . GLU A 1 85 ? 20.486 -16.013 -9.041 1.00 73.25 85 GLU A O 1
ATOM 684 N N . LYS A 1 86 ? 22.131 -15.355 -10.427 1.00 68.75 86 LYS A N 1
ATOM 685 C CA . LYS A 1 86 ? 21.475 -14.105 -10.850 1.00 68.75 86 LYS A CA 1
ATOM 686 C C . LYS A 1 86 ? 20.074 -14.314 -11.433 1.00 68.75 86 LYS A C 1
ATOM 688 O O . LYS A 1 86 ? 19.245 -13.430 -11.299 1.00 68.75 86 LYS A O 1
ATOM 693 N N . LYS A 1 87 ? 19.822 -15.456 -12.079 1.00 71.56 87 LYS A N 1
ATOM 694 C CA . LYS A 1 87 ? 18.533 -15.766 -12.718 1.00 71.56 87 LYS A CA 1
ATOM 695 C C . LYS A 1 87 ? 17.401 -16.052 -11.722 1.00 71.56 87 LYS A C 1
ATOM 697 O O . LYS A 1 87 ? 16.244 -15.964 -12.098 1.00 71.56 87 LYS A O 1
ATOM 702 N N . ASP A 1 88 ? 17.745 -16.392 -10.480 1.00 77.50 88 ASP A N 1
ATOM 703 C CA . ASP A 1 88 ? 16.789 -16.703 -9.410 1.00 77.50 88 ASP A CA 1
ATOM 704 C C . ASP A 1 88 ? 16.700 -15.545 -8.399 1.00 77.50 88 ASP A C 1
ATOM 706 O O . ASP A 1 88 ? 16.165 -15.682 -7.295 1.00 77.50 88 ASP A O 1
ATOM 710 N N . GLN A 1 89 ? 17.295 -14.398 -8.734 1.00 84.62 89 GLN A N 1
ATOM 711 C CA . GLN A 1 89 ? 17.327 -13.242 -7.863 1.00 84.62 89 GLN A CA 1
ATOM 712 C C . GLN A 1 89 ? 15.950 -12.589 -7.805 1.00 84.62 89 GLN A C 1
ATOM 714 O O . GLN A 1 89 ? 15.359 -12.232 -8.814 1.00 84.62 89 GLN A O 1
ATOM 719 N N . VAL A 1 90 ? 15.441 -12.420 -6.587 1.00 91.12 90 VAL A N 1
ATOM 720 C CA . VAL A 1 90 ? 14.171 -11.735 -6.364 1.00 91.12 90 VAL A CA 1
ATOM 721 C C . VAL A 1 90 ? 14.446 -10.265 -6.104 1.00 91.12 90 VAL A C 1
ATOM 723 O O . VAL A 1 90 ? 15.209 -9.916 -5.195 1.00 91.12 90 VAL A O 1
ATOM 726 N N . HIS A 1 91 ? 13.776 -9.407 -6.862 1.00 95.19 91 HIS A N 1
ATOM 727 C CA . HIS A 1 91 ? 13.905 -7.963 -6.778 1.00 95.19 91 HIS A CA 1
ATOM 728 C C . HIS A 1 91 ? 12.718 -7.356 -6.029 1.00 95.19 91 HIS A C 1
ATOM 730 O O . HIS A 1 91 ? 11.583 -7.818 -6.135 1.00 95.19 91 HIS A O 1
ATOM 736 N N . PHE A 1 92 ? 12.992 -6.314 -5.248 1.00 97.19 92 PHE A N 1
ATOM 737 C CA . PHE A 1 92 ? 12.008 -5.572 -4.474 1.00 97.19 92 PHE A CA 1
ATOM 738 C C . PHE A 1 92 ? 12.176 -4.081 -4.714 1.00 97.19 92 PHE A C 1
ATOM 740 O O . PHE A 1 92 ? 13.262 -3.533 -4.504 1.00 97.19 92 PHE A O 1
ATOM 747 N N . SER A 1 93 ? 11.074 -3.414 -5.030 1.00 97.69 93 SER A N 1
ATOM 748 C CA . SER A 1 93 ? 11.080 -1.976 -5.270 1.00 97.69 93 SER A CA 1
ATOM 749 C C . SER A 1 93 ? 9.924 -1.305 -4.550 1.00 97.69 93 SER A C 1
ATOM 751 O O . SER A 1 93 ? 8.789 -1.784 -4.560 1.00 97.69 93 SER A O 1
ATOM 753 N N . GLY A 1 94 ? 10.216 -0.184 -3.896 1.00 97.50 94 GLY A N 1
ATOM 754 C CA . GLY A 1 94 ? 9.190 0.694 -3.355 1.00 97.50 94 GLY A CA 1
ATOM 755 C C . GLY A 1 94 ? 8.814 1.729 -4.390 1.00 97.50 94 GLY A C 1
ATOM 756 O O . GLY A 1 94 ? 9.679 2.477 -4.833 1.00 97.50 94 GLY A O 1
ATOM 757 N N . VAL A 1 95 ? 7.535 1.801 -4.726 1.00 97.38 95 VAL A N 1
ATOM 758 C CA . VAL A 1 95 ? 6.996 2.734 -5.711 1.00 97.38 95 VAL A CA 1
ATOM 759 C C . VAL A 1 95 ? 6.085 3.714 -4.988 1.00 97.38 95 VAL A C 1
ATOM 761 O O . VAL A 1 95 ? 5.111 3.312 -4.352 1.00 97.38 95 VAL A O 1
ATOM 764 N N . GLN A 1 96 ? 6.411 4.998 -5.064 1.00 96.50 96 GLN A N 1
ATOM 765 C CA . GLN A 1 96 ? 5.529 6.077 -4.646 1.00 96.50 96 GLN A CA 1
ATOM 766 C C . GLN A 1 96 ? 4.621 6.451 -5.815 1.00 96.50 96 GLN A C 1
ATOM 768 O O . GLN A 1 96 ? 5.094 6.613 -6.933 1.00 96.50 96 GLN A O 1
ATOM 773 N N . PHE A 1 97 ? 3.328 6.599 -5.560 1.00 95.81 97 PHE A N 1
ATOM 774 C CA . PHE A 1 97 ? 2.359 6.985 -6.578 1.00 95.81 97 PHE A CA 1
ATOM 775 C C . PHE A 1 97 ? 2.566 8.430 -7.047 1.00 95.81 97 PHE A C 1
ATOM 777 O O . PHE A 1 97 ? 2.693 9.341 -6.225 1.00 95.81 97 PHE A O 1
ATOM 784 N N . LEU A 1 98 ? 2.565 8.624 -8.366 1.00 93.31 98 LEU A N 1
ATOM 785 C CA . LEU A 1 98 ? 2.534 9.921 -9.037 1.00 93.31 98 LEU A CA 1
ATOM 786 C C . LEU A 1 98 ? 1.127 10.147 -9.601 1.00 93.31 98 LEU A C 1
ATOM 788 O O . LEU A 1 98 ? 0.479 9.207 -10.058 1.00 93.31 98 LEU A O 1
ATOM 792 N N . ASP A 1 99 ? 0.641 11.386 -9.530 1.00 79.94 99 ASP A N 1
ATOM 793 C CA . ASP A 1 99 ? -0.603 11.824 -10.184 1.00 79.94 99 ASP A CA 1
ATOM 794 C C . ASP A 1 99 ? -1.862 10.992 -9.864 1.00 79.94 99 ASP A C 1
ATOM 796 O O . ASP A 1 99 ? -2.786 10.873 -10.669 1.00 79.94 99 ASP A O 1
ATOM 800 N N . LEU A 1 100 ? -1.931 10.430 -8.652 1.00 86.12 100 LEU A N 1
ATOM 801 C CA . LEU A 1 100 ? -3.083 9.656 -8.192 1.00 86.12 100 LEU A CA 1
ATOM 802 C C . LEU A 1 100 ? -4.320 10.558 -8.049 1.00 86.12 100 LEU A C 1
ATOM 804 O O . LEU A 1 100 ? -4.421 11.347 -7.099 1.00 86.12 100 LEU A O 1
ATOM 808 N N . VAL A 1 101 ? -5.273 10.401 -8.971 1.00 90.00 101 VAL A N 1
ATOM 809 C CA . VAL A 1 101 ? -6.561 11.111 -8.955 1.00 90.00 101 VAL A CA 1
ATOM 810 C C . VAL A 1 101 ? -7.380 10.743 -7.715 1.00 90.00 101 VAL A C 1
ATOM 812 O O . VAL A 1 101 ? -7.304 9.619 -7.212 1.00 90.00 101 VAL A O 1
ATOM 815 N N . GLU A 1 102 ? -8.204 11.670 -7.218 1.00 89.50 102 GLU A N 1
ATOM 816 C CA . GLU A 1 102 ? -8.892 11.486 -5.928 1.00 89.50 102 GLU A CA 1
ATOM 817 C C . GLU A 1 102 ? -9.837 10.275 -5.904 1.00 89.50 102 GLU A C 1
ATOM 819 O O . GLU A 1 102 ? -10.011 9.656 -4.855 1.00 89.50 102 GLU A O 1
ATOM 824 N N . SER A 1 103 ? -10.406 9.881 -7.048 1.00 88.94 103 SER A N 1
ATOM 825 C CA . SER A 1 103 ? -11.235 8.674 -7.147 1.00 88.94 103 SER A CA 1
ATOM 826 C C . SER A 1 103 ? -10.426 7.400 -6.879 1.00 88.94 103 SER A C 1
ATOM 828 O O . SER A 1 103 ? -10.825 6.587 -6.047 1.00 88.94 103 SER A O 1
ATOM 830 N N . GLN A 1 104 ? -9.254 7.247 -7.505 1.00 89.50 104 GLN A N 1
ATOM 831 C CA . GLN A 1 104 ? -8.340 6.127 -7.250 1.00 89.50 104 GLN A CA 1
ATOM 832 C C . GLN A 1 104 ? -7.774 6.188 -5.827 1.00 89.50 104 GLN A C 1
ATOM 834 O O . GLN A 1 104 ? -7.742 5.172 -5.132 1.00 89.50 104 GLN A O 1
ATOM 839 N N . ARG A 1 105 ? -7.399 7.384 -5.352 1.00 90.69 105 ARG A N 1
ATOM 840 C CA . ARG A 1 105 ? -6.928 7.589 -3.976 1.00 90.69 105 ARG A CA 1
ATOM 841 C C . ARG A 1 105 ? -7.968 7.146 -2.958 1.00 90.69 105 ARG A C 1
ATOM 843 O O . ARG A 1 105 ? -7.636 6.425 -2.022 1.00 90.69 105 ARG A O 1
ATOM 850 N N . SER A 1 106 ? -9.224 7.530 -3.162 1.00 89.75 106 SER A N 1
ATOM 851 C CA . SER A 1 106 ? -10.341 7.143 -2.302 1.00 89.75 106 SER A CA 1
ATOM 852 C C . SER A 1 106 ? -10.589 5.636 -2.314 1.00 89.75 106 SER A C 1
ATOM 854 O O . SER A 1 106 ? -10.829 5.068 -1.252 1.00 89.75 106 SER A O 1
ATOM 856 N N . LEU A 1 107 ? -10.470 4.972 -3.470 1.00 90.88 107 LEU A N 1
ATOM 857 C CA . LEU A 1 107 ? -10.594 3.512 -3.575 1.00 90.88 107 LEU A CA 1
ATOM 858 C C . LEU A 1 107 ? -9.489 2.782 -2.802 1.00 90.88 107 LEU A C 1
ATOM 860 O O . LEU A 1 107 ? -9.783 1.905 -1.992 1.00 90.88 107 LEU A O 1
ATOM 864 N N . ILE A 1 108 ? -8.226 3.172 -2.999 1.00 92.50 108 ILE A N 1
ATOM 865 C CA . ILE A 1 108 ? -7.083 2.572 -2.291 1.00 92.50 108 ILE A CA 1
ATOM 866 C C . ILE A 1 108 ? -7.181 2.847 -0.786 1.00 92.50 108 ILE A C 1
ATOM 868 O O . ILE A 1 108 ? -6.955 1.956 0.034 1.00 92.50 108 ILE A O 1
ATOM 872 N N . ARG A 1 109 ? -7.562 4.068 -0.402 1.00 91.25 109 ARG A N 1
ATOM 873 C CA . ARG A 1 109 ? -7.776 4.459 0.996 1.00 91.25 109 ARG A CA 1
ATOM 874 C C . ARG A 1 109 ? -8.887 3.631 1.640 1.00 91.25 109 ARG A C 1
ATOM 876 O O . ARG A 1 109 ? -8.703 3.115 2.736 1.00 91.25 109 ARG A O 1
ATOM 883 N N . TYR A 1 110 ? -10.020 3.471 0.960 1.00 91.31 110 TYR A N 1
ATOM 884 C CA . TYR A 1 110 ? -11.122 2.643 1.443 1.00 91.31 110 TYR A CA 1
ATOM 885 C C . TYR A 1 110 ? -10.679 1.191 1.633 1.00 91.31 110 TYR A C 1
ATOM 887 O O . TYR A 1 110 ? -10.883 0.623 2.703 1.00 91.31 110 TYR A O 1
ATOM 895 N N . PHE A 1 111 ? -10.014 0.618 0.627 1.00 92.75 111 PHE A N 1
ATOM 896 C CA . PHE A 1 111 ? -9.500 -0.746 0.690 1.00 92.75 111 PHE A CA 1
ATOM 897 C C . PHE A 1 111 ? -8.514 -0.930 1.856 1.00 92.75 111 PHE A C 1
ATOM 899 O O . PHE A 1 111 ? -8.678 -1.838 2.665 1.00 92.75 111 PHE A O 1
ATOM 906 N N . THR A 1 112 ? -7.529 -0.041 2.006 1.00 92.44 112 THR A N 1
ATOM 907 C CA . THR A 1 112 ? -6.515 -0.157 3.071 1.00 92.44 112 THR A CA 1
ATOM 908 C C . THR A 1 112 ? -7.110 -0.020 4.475 1.00 92.44 112 THR A C 1
ATOM 910 O O . THR A 1 112 ? -6.719 -0.767 5.369 1.00 92.44 112 THR A O 1
ATOM 913 N N . LEU A 1 113 ? -8.098 0.861 4.673 1.00 93.19 113 LEU A N 1
ATOM 914 C CA . LEU A 1 113 ? -8.841 0.954 5.935 1.00 93.19 113 LEU A CA 1
ATOM 915 C C . LEU A 1 113 ? -9.706 -0.284 6.189 1.00 93.19 113 LEU A C 1
ATOM 917 O O . LEU A 1 113 ? -9.727 -0.789 7.309 1.00 93.19 113 LEU A O 1
ATOM 921 N N . LYS A 1 114 ? -10.383 -0.810 5.160 1.00 93.25 114 LYS A N 1
ATOM 922 C CA . LYS A 1 114 ? -11.183 -2.037 5.271 1.00 93.25 114 LYS A CA 1
ATOM 923 C C . LYS A 1 114 ? -10.332 -3.214 5.751 1.00 93.25 114 LYS A C 1
ATOM 925 O O . LYS A 1 114 ? -10.790 -3.996 6.579 1.00 93.25 114 LYS A O 1
ATOM 930 N N . MET A 1 115 ? -9.088 -3.315 5.291 1.00 93.12 115 MET A N 1
ATOM 931 C CA . MET A 1 115 ? -8.179 -4.389 5.699 1.00 93.12 115 MET A CA 1
ATOM 932 C C . MET A 1 115 ? -7.798 -4.342 7.187 1.00 93.12 115 MET A C 1
ATOM 934 O O . MET A 1 115 ? -7.381 -5.359 7.725 1.00 93.12 115 MET A O 1
ATOM 938 N N . LEU A 1 116 ? -8.013 -3.228 7.899 1.00 94.12 116 LEU A N 1
ATOM 939 C CA . LEU A 1 116 ? -7.863 -3.189 9.362 1.00 94.12 116 LEU A CA 1
ATOM 940 C C . LEU A 1 116 ? -8.940 -4.006 10.099 1.00 94.12 116 LEU A C 1
ATOM 942 O O . LEU A 1 116 ? -8.797 -4.275 11.290 1.00 94.12 116 LEU A O 1
ATOM 946 N N . HIS A 1 117 ? -10.020 -4.414 9.420 1.00 95.06 117 HIS A N 1
ATOM 947 C CA . HIS A 1 117 ? -10.987 -5.350 9.994 1.00 95.06 117 HIS A CA 1
ATOM 948 C C . HIS A 1 117 ? -10.459 -6.789 10.077 1.00 95.06 117 HIS A C 1
ATOM 950 O O . HIS A 1 117 ? -11.054 -7.591 10.809 1.00 95.06 117 HIS A O 1
ATOM 956 N N . ASP A 1 118 ? -9.393 -7.107 9.337 1.00 94.62 118 ASP A N 1
ATOM 957 C CA . ASP A 1 118 ? -8.713 -8.396 9.377 1.00 94.62 118 ASP A CA 1
ATOM 958 C C . ASP A 1 118 ? -7.803 -8.464 10.611 1.00 94.62 118 ASP A C 1
ATOM 960 O O . ASP A 1 118 ? -6.761 -7.813 10.709 1.00 94.62 118 ASP A O 1
ATOM 964 N N . VAL A 1 119 ? -8.244 -9.247 11.595 1.00 94.75 119 VAL A N 1
ATOM 965 C CA . VAL A 1 119 ? -7.576 -9.362 12.893 1.00 94.75 119 VAL A CA 1
ATOM 966 C C . VAL A 1 119 ? -6.228 -10.068 12.767 1.00 94.75 119 VAL A C 1
ATOM 968 O O . VAL A 1 119 ? -5.294 -9.709 13.482 1.00 94.75 119 VAL A O 1
ATOM 971 N N . GLU A 1 120 ? -6.110 -11.059 11.885 1.00 94.12 120 GLU A N 1
ATOM 972 C CA . GLU A 1 120 ? -4.859 -11.799 11.702 1.00 94.12 120 GLU A CA 1
ATOM 973 C C . GLU A 1 120 ? -3.811 -10.888 11.070 1.00 94.12 120 GLU A C 1
ATOM 975 O O . GLU A 1 120 ? -2.719 -10.742 11.620 1.00 94.12 120 GLU A O 1
ATOM 980 N N . LEU A 1 121 ? -4.194 -10.145 10.030 1.00 91.31 121 LEU A N 1
ATOM 981 C CA . LEU A 1 121 ? -3.317 -9.175 9.377 1.00 91.31 121 LEU A CA 1
ATOM 982 C C . LEU A 1 121 ? -2.792 -8.109 10.347 1.00 91.31 121 LEU A C 1
ATOM 984 O O . LEU A 1 121 ? -1.600 -7.789 10.344 1.00 91.31 121 LEU A O 1
ATOM 988 N N . VAL A 1 122 ? -3.660 -7.535 11.186 1.00 92.94 122 VAL A N 1
ATOM 989 C CA . VAL A 1 122 ? -3.243 -6.514 12.163 1.00 92.94 122 VAL A CA 1
ATOM 990 C C . VAL A 1 122 ? -2.296 -7.111 13.212 1.00 92.94 122 VAL A C 1
ATOM 992 O O . VAL A 1 122 ? -1.314 -6.465 13.587 1.00 92.94 122 VAL A O 1
ATOM 995 N N . ARG A 1 123 ? -2.533 -8.354 13.654 1.00 93.00 123 ARG A N 1
ATOM 996 C CA . ARG A 1 123 ? -1.640 -9.061 14.590 1.00 93.00 123 ARG A CA 1
ATOM 997 C C . ARG A 1 123 ? -0.274 -9.343 13.978 1.00 93.00 123 ARG A C 1
ATOM 999 O O . ARG A 1 123 ? 0.731 -9.069 14.628 1.00 93.00 123 ARG A O 1
ATOM 1006 N N . GLU A 1 124 ? -0.230 -9.836 12.744 1.00 92.25 124 GLU A N 1
ATOM 1007 C CA . GLU A 1 124 ? 1.015 -10.134 12.029 1.00 92.25 124 GLU A CA 1
ATOM 1008 C C . GLU A 1 124 ? 1.878 -8.888 11.813 1.00 92.25 124 GLU A C 1
ATOM 1010 O O . GLU A 1 124 ? 3.104 -8.940 11.925 1.00 92.25 124 GLU A O 1
ATOM 1015 N N . GLN A 1 125 ? 1.248 -7.742 11.542 1.00 89.38 125 GLN A N 1
ATOM 1016 C CA . GLN A 1 125 ? 1.968 -6.475 11.423 1.00 89.38 125 GLN A CA 1
ATOM 1017 C C . GLN A 1 125 ? 2.481 -5.933 12.762 1.00 89.38 125 GLN A C 1
ATOM 1019 O O . GLN A 1 125 ? 3.488 -5.215 12.783 1.00 89.38 125 GLN A O 1
ATOM 1024 N N . GLY A 1 126 ? 1.807 -6.275 13.860 1.00 92.44 126 GLY A N 1
ATOM 1025 C CA . GLY A 1 126 ? 2.053 -5.747 15.195 1.00 92.44 126 GLY A CA 1
ATOM 1026 C C . GLY A 1 126 ? 1.326 -4.422 15.429 1.00 92.44 126 GLY A C 1
ATOM 1027 O O . GLY A 1 126 ? 1.526 -3.442 14.705 1.00 92.44 126 GLY A O 1
ATOM 1028 N N . ILE A 1 127 ? 0.508 -4.378 16.485 1.00 92.38 127 ILE A N 1
ATOM 1029 C CA . ILE A 1 127 ? -0.393 -3.252 16.767 1.00 92.38 127 ILE A CA 1
ATOM 1030 C C . ILE A 1 127 ? 0.335 -1.911 16.918 1.00 92.38 127 ILE A C 1
ATOM 1032 O O . ILE A 1 127 ? -0.133 -0.906 16.396 1.00 92.38 127 ILE A O 1
ATOM 1036 N N . GLU A 1 128 ? 1.517 -1.882 17.534 1.00 91.69 128 GLU A N 1
ATOM 1037 C CA . GLU A 1 128 ? 2.299 -0.649 17.707 1.00 91.69 128 GLU A CA 1
ATOM 1038 C C . GLU A 1 128 ? 2.667 0.004 16.366 1.00 91.69 128 GLU A C 1
ATOM 1040 O O . GLU A 1 128 ? 2.578 1.222 16.207 1.00 91.69 128 GLU A O 1
ATOM 1045 N N . ARG A 1 129 ? 3.040 -0.809 15.369 1.00 90.00 129 ARG A N 1
ATOM 1046 C CA . ARG A 1 129 ? 3.375 -0.320 14.024 1.00 90.00 129 ARG A CA 1
ATOM 1047 C C . ARG A 1 129 ? 2.136 0.187 13.304 1.00 90.00 129 ARG A C 1
ATOM 1049 O O . ARG A 1 129 ? 2.191 1.240 12.675 1.00 90.00 129 ARG A O 1
ATOM 1056 N N . VAL A 1 130 ? 1.028 -0.541 13.429 1.00 92.00 130 VAL A N 1
ATOM 1057 C CA . VAL A 1 130 ? -0.256 -0.144 12.845 1.00 92.00 130 VAL A CA 1
ATOM 1058 C C . VAL A 1 130 ? -0.723 1.182 13.443 1.00 92.00 130 VAL A C 1
ATOM 1060 O O . VAL A 1 130 ? -1.049 2.090 12.687 1.00 92.00 130 VAL A O 1
ATOM 1063 N N . LEU A 1 131 ? -0.687 1.341 14.770 1.00 92.81 131 LEU A N 1
ATOM 1064 C CA . LEU A 1 131 ? -1.049 2.592 15.441 1.00 92.81 131 LEU A CA 1
ATOM 1065 C C . LEU A 1 131 ? -0.132 3.742 15.028 1.00 92.81 131 LEU A C 1
ATOM 1067 O O . LEU A 1 131 ? -0.625 4.817 14.695 1.00 92.81 131 LEU A O 1
ATOM 1071 N N . SER A 1 132 ? 1.183 3.512 14.972 1.00 91.25 132 SER A N 1
ATOM 1072 C CA . SER A 1 132 ? 2.131 4.529 14.511 1.00 91.25 132 SER A CA 1
ATOM 1073 C C . SER A 1 132 ? 1.797 5.031 13.105 1.00 91.25 132 SER A C 1
ATOM 1075 O O . SER A 1 132 ? 1.872 6.235 12.866 1.00 91.25 132 SER A O 1
ATOM 1077 N N . ASP A 1 133 ? 1.399 4.135 12.199 1.00 91.25 133 ASP A N 1
ATOM 1078 C CA . ASP A 1 133 ? 1.003 4.484 10.836 1.00 91.25 133 ASP A CA 1
ATOM 1079 C C . ASP A 1 133 ? -0.394 5.147 10.785 1.00 91.25 133 ASP A C 1
ATOM 1081 O O . ASP A 1 133 ? -0.597 6.086 10.013 1.00 91.25 133 ASP A O 1
ATOM 1085 N N . VAL A 1 134 ? -1.347 4.699 11.616 1.00 92.06 134 VAL A N 1
ATOM 1086 C CA . VAL A 1 134 ? -2.712 5.255 11.732 1.00 92.06 134 VAL A CA 1
ATOM 1087 C C . VAL A 1 134 ? -2.701 6.691 12.247 1.00 92.06 134 VAL A C 1
ATOM 1089 O O . VAL A 1 134 ? -3.466 7.516 11.754 1.00 92.06 134 VAL A O 1
ATOM 1092 N N . LEU A 1 135 ? -1.820 7.019 13.191 1.00 91.62 135 LEU A N 1
ATOM 1093 C CA . LEU A 1 135 ? -1.708 8.374 13.736 1.00 91.62 135 LEU A CA 1
ATOM 1094 C C . LEU A 1 135 ? -1.255 9.409 12.699 1.00 91.62 135 LEU A C 1
ATOM 1096 O O . LEU A 1 135 ? -1.558 10.588 12.858 1.00 91.62 135 LEU A O 1
ATOM 1100 N N . ASN A 1 136 ? -0.590 8.977 11.622 1.00 89.75 136 ASN A N 1
ATOM 1101 C CA . ASN A 1 136 ? -0.165 9.862 10.534 1.00 89.75 136 ASN A CA 1
ATOM 1102 C C . ASN A 1 136 ? -1.263 10.088 9.474 1.00 89.75 136 ASN A C 1
ATOM 1104 O O . ASN A 1 136 ? -1.056 10.864 8.538 1.00 89.75 136 ASN A O 1
ATOM 1108 N N . LEU A 1 137 ? -2.417 9.417 9.596 1.00 89.31 137 LEU A N 1
ATOM 1109 C CA . LEU A 1 137 ? -3.554 9.603 8.696 1.00 89.31 137 LEU A CA 1
ATOM 1110 C C . LEU A 1 137 ? -4.244 10.958 8.930 1.00 89.31 137 LEU A C 1
ATOM 1112 O O . LEU A 1 137 ? -4.236 11.468 10.053 1.00 89.31 137 LEU A O 1
ATOM 1116 N N . PRO A 1 138 ? -4.918 11.523 7.909 1.00 88.75 138 PRO A N 1
ATOM 1117 C CA . PRO A 1 138 ? -5.743 12.706 8.116 1.00 88.75 138 PRO A CA 1
ATOM 1118 C C . PRO A 1 138 ? -6.881 12.430 9.121 1.00 88.75 138 PRO A C 1
ATOM 1120 O O . PRO A 1 138 ? -7.294 11.277 9.279 1.00 88.75 138 PRO A O 1
ATOM 1123 N N . PRO A 1 139 ? -7.425 13.460 9.801 1.00 90.81 139 PRO A N 1
ATOM 1124 C CA . PRO A 1 139 ? -8.291 13.272 10.971 1.00 90.81 139 PRO A CA 1
ATOM 1125 C C . PRO A 1 139 ? -9.498 12.349 10.753 1.00 90.81 139 PRO A C 1
ATOM 1127 O O . PRO A 1 139 ? -9.822 11.532 11.614 1.00 90.81 139 PRO A O 1
ATOM 1130 N N . LYS A 1 140 ? -10.153 12.435 9.588 1.00 91.31 140 LYS A N 1
ATOM 1131 C CA . LYS A 1 140 ? -11.330 11.618 9.259 1.00 91.31 140 LYS A CA 1
ATOM 1132 C C . LYS A 1 140 ? -10.971 10.133 9.135 1.00 91.31 140 LYS A C 1
ATOM 1134 O O . LYS A 1 140 ? -11.664 9.268 9.675 1.00 91.31 140 LYS A O 1
ATOM 1139 N N . GLU A 1 141 ? -9.888 9.835 8.430 1.00 91.69 141 GLU A N 1
ATOM 1140 C CA . GLU A 1 141 ? -9.358 8.488 8.234 1.00 91.69 141 GLU A CA 1
ATOM 1141 C C . GLU A 1 141 ? -8.787 7.925 9.532 1.00 91.69 141 GLU A C 1
ATOM 1143 O O . GLU A 1 141 ? -9.057 6.770 9.854 1.00 91.69 141 GLU A O 1
ATOM 1148 N N . ARG A 1 142 ? -8.065 8.748 10.303 1.00 93.81 142 ARG A N 1
ATOM 1149 C CA . ARG A 1 142 ? -7.538 8.393 11.624 1.00 93.81 142 ARG A CA 1
ATOM 1150 C C . ARG A 1 142 ? -8.664 7.962 12.556 1.00 93.81 142 ARG A C 1
ATOM 1152 O O . ARG A 1 142 ? -8.618 6.853 13.075 1.00 93.81 142 ARG A O 1
ATOM 1159 N N . LYS A 1 143 ? -9.718 8.775 12.688 1.00 94.94 143 LYS A N 1
ATOM 1160 C CA . LYS A 1 143 ? -10.911 8.437 13.482 1.00 94.94 143 LYS A CA 1
ATOM 1161 C C . LYS A 1 143 ? -11.543 7.119 13.027 1.00 94.94 143 LYS A C 1
ATOM 1163 O O . LYS A 1 143 ? -11.888 6.273 13.846 1.00 94.94 143 LYS A O 1
ATOM 1168 N N . THR A 1 144 ? -11.667 6.921 11.713 1.00 95.75 144 THR A N 1
ATOM 1169 C CA . THR A 1 144 ? -12.223 5.684 11.141 1.00 95.75 144 THR A CA 1
ATOM 1170 C C . THR A 1 144 ? -11.372 4.467 11.509 1.00 95.75 144 THR A C 1
ATOM 1172 O O . THR A 1 144 ? -11.906 3.479 12.004 1.00 95.75 144 THR A O 1
ATOM 1175 N N . ALA A 1 145 ? -10.054 4.543 11.319 1.00 95.62 145 ALA A N 1
ATOM 1176 C CA . ALA A 1 145 ? -9.126 3.469 11.657 1.00 95.62 145 ALA A CA 1
ATOM 1177 C C . ALA A 1 145 ? -9.132 3.154 13.159 1.00 95.62 145 ALA A C 1
ATOM 1179 O O . ALA A 1 145 ? -9.230 1.989 13.536 1.00 95.62 145 ALA A O 1
ATOM 1180 N N . LEU A 1 146 ? -9.086 4.181 14.010 1.00 96.69 146 LEU A N 1
ATOM 1181 C CA . LEU A 1 146 ? -9.142 4.032 15.462 1.00 96.69 146 LEU A CA 1
ATOM 1182 C C . LEU A 1 146 ? -10.438 3.336 15.902 1.00 96.69 146 LEU A C 1
ATOM 1184 O O . LEU A 1 146 ? -10.371 2.367 16.648 1.00 96.69 146 LEU A O 1
ATOM 1188 N N . ASN A 1 147 ? -11.597 3.720 15.355 1.00 97.31 147 ASN A N 1
ATOM 1189 C CA . ASN A 1 147 ? -12.866 3.033 15.626 1.00 97.31 147 ASN A CA 1
ATOM 1190 C C . ASN A 1 147 ? -12.838 1.548 15.239 1.00 97.31 147 ASN A C 1
ATOM 1192 O O . ASN A 1 147 ? -13.355 0.712 15.982 1.00 97.31 147 ASN A O 1
ATOM 1196 N N . ILE A 1 148 ? -12.239 1.208 14.092 1.00 97.25 148 ILE A N 1
ATOM 1197 C CA . ILE A 1 148 ? -12.084 -0.191 13.669 1.00 97.25 148 ILE A CA 1
ATOM 1198 C C . ILE A 1 148 ? -11.227 -0.946 14.688 1.00 97.25 148 ILE A C 1
ATOM 1200 O O . ILE A 1 148 ? -11.633 -2.010 15.154 1.00 97.25 148 ILE A O 1
ATOM 1204 N N . LEU A 1 149 ? -10.072 -0.393 15.065 1.00 96.88 149 LEU A N 1
ATOM 1205 C CA . LEU A 1 149 ? -9.143 -1.035 15.996 1.00 96.88 149 LEU A CA 1
ATOM 1206 C C . LEU A 1 149 ? -9.750 -1.216 17.392 1.00 96.88 149 LEU A C 1
ATOM 1208 O O . LEU A 1 149 ? -9.591 -2.287 17.980 1.00 96.88 149 LEU A O 1
ATOM 1212 N N . THR A 1 150 ? -10.497 -0.230 17.893 1.00 97.44 150 THR A N 1
ATOM 1213 C CA . THR A 1 150 ? -11.220 -0.343 19.166 1.00 97.44 150 THR A CA 1
ATOM 1214 C C . THR A 1 150 ? -12.307 -1.410 19.097 1.00 97.44 150 THR A C 1
ATOM 1216 O O . THR A 1 150 ? -12.357 -2.301 19.941 1.00 97.44 150 THR A O 1
ATOM 1219 N N . HIS A 1 151 ? -13.128 -1.408 18.041 1.00 97.25 151 HIS A N 1
ATOM 1220 C CA . HIS A 1 151 ? -14.182 -2.409 17.858 1.00 97.25 151 HIS A CA 1
ATOM 1221 C C . HIS A 1 151 ? -13.631 -3.839 17.725 1.00 97.25 151 HIS A C 1
ATOM 1223 O O . HIS A 1 151 ? -14.275 -4.803 18.134 1.00 97.25 151 HIS A O 1
ATOM 1229 N N . LYS A 1 152 ? -12.427 -3.991 17.163 1.00 96.69 152 LYS A N 1
ATOM 1230 C CA . LYS A 1 152 ? -11.717 -5.275 17.060 1.00 96.69 152 LYS A CA 1
ATOM 1231 C C . LYS A 1 152 ? -10.952 -5.663 18.331 1.00 96.69 152 LYS A C 1
ATOM 1233 O O . LYS A 1 152 ? -10.368 -6.744 18.363 1.00 96.69 152 LYS A O 1
ATOM 1238 N N . GLY A 1 153 ? -10.977 -4.825 19.369 1.00 96.12 153 GLY A N 1
ATOM 1239 C CA . GLY A 1 153 ? -10.357 -5.097 20.666 1.00 96.12 153 GLY A CA 1
ATOM 1240 C C . GLY A 1 153 ? -8.835 -4.956 20.680 1.00 96.12 153 GLY A C 1
ATOM 1241 O O . GLY A 1 153 ? -8.184 -5.534 21.546 1.00 96.12 153 GLY A O 1
ATOM 1242 N N . PHE A 1 154 ? -8.252 -4.229 19.722 1.00 96.69 154 PHE A N 1
ATOM 1243 C CA . PHE A 1 154 ? -6.810 -3.960 19.700 1.00 96.69 154 PHE A CA 1
ATOM 1244 C C . PHE A 1 154 ? -6.394 -2.833 20.645 1.00 96.69 154 PHE A C 1
ATOM 1246 O O . PHE A 1 154 ? -5.256 -2.821 21.107 1.00 96.69 154 PHE A O 1
ATOM 1253 N N . ILE A 1 155 ? -7.306 -1.897 20.905 1.00 96.69 155 ILE A N 1
ATOM 1254 C CA . ILE A 1 155 ? -7.145 -0.783 21.841 1.00 96.69 155 ILE A CA 1
ATOM 1255 C C . ILE A 1 155 ? -8.450 -0.582 22.618 1.00 96.69 155 ILE A C 1
ATOM 1257 O O . ILE A 1 155 ? -9.518 -0.972 22.143 1.00 96.69 155 ILE A O 1
ATOM 1261 N N . THR A 1 156 ? -8.375 0.019 23.802 1.00 96.94 156 THR A N 1
ATOM 1262 C CA . THR A 1 156 ? -9.550 0.382 24.607 1.00 96.94 156 THR A CA 1
ATOM 1263 C C . THR A 1 156 ? -10.212 1.667 24.094 1.00 96.94 156 THR A C 1
ATOM 1265 O O . THR A 1 156 ? -9.647 2.389 23.271 1.00 96.94 156 THR A O 1
ATOM 1268 N N . GLU A 1 157 ? -11.425 1.967 24.570 1.00 95.62 157 GLU A N 1
ATOM 1269 C CA . GLU A 1 157 ? -12.094 3.252 24.297 1.00 95.62 157 GLU A CA 1
ATOM 1270 C C . GLU A 1 157 ? -11.294 4.436 24.871 1.00 95.62 157 GLU A C 1
ATOM 1272 O O . GLU A 1 157 ? -11.131 5.439 24.186 1.00 95.62 157 GLU A O 1
ATOM 1277 N N . GLU A 1 158 ? -10.712 4.283 26.065 1.00 94.62 158 GLU A N 1
ATOM 1278 C CA . GLU A 1 158 ? -9.841 5.288 26.698 1.00 94.62 158 GLU A CA 1
ATOM 1279 C C . GLU A 1 158 ? -8.598 5.571 25.840 1.00 94.62 158 GLU A C 1
ATOM 1281 O O . GLU A 1 158 ? -8.337 6.714 25.472 1.00 94.62 158 GLU A O 1
ATOM 1286 N N . GLN A 1 159 ? -7.899 4.519 25.396 1.00 93.88 159 GLN A N 1
ATOM 1287 C CA . GLN A 1 159 ? -6.761 4.654 24.481 1.00 93.88 159 GLN A CA 1
ATOM 1288 C C . GLN A 1 159 ? -7.166 5.310 23.157 1.00 93.88 159 GLN A C 1
ATOM 1290 O O . GLN A 1 159 ? -6.396 6.075 22.580 1.00 93.88 159 GLN A O 1
ATOM 1295 N N . ARG A 1 160 ? -8.368 5.016 22.642 1.00 94.94 160 ARG A N 1
ATOM 1296 C CA . ARG A 1 160 ? -8.874 5.632 21.410 1.00 94.94 160 ARG A CA 1
ATOM 1297 C C . ARG A 1 160 ? -9.008 7.143 21.561 1.00 94.94 160 ARG A C 1
ATOM 1299 O O . ARG A 1 160 ? -8.590 7.868 20.663 1.00 94.94 160 ARG A O 1
ATOM 1306 N N . GLU A 1 161 ? -9.607 7.594 22.660 1.00 91.75 161 GLU A N 1
ATOM 1307 C CA . GLU A 1 161 ? -9.804 9.014 22.949 1.00 91.75 161 GLU A CA 1
ATOM 1308 C C . GLU A 1 161 ? -8.456 9.730 23.075 1.00 91.75 161 GLU A C 1
ATOM 1310 O O . GLU A 1 161 ? -8.236 10.725 22.388 1.00 91.75 161 GLU A O 1
ATOM 1315 N N . GLU A 1 162 ? -7.508 9.172 23.830 1.00 91.94 162 GLU A N 1
ATOM 1316 C CA . GLU A 1 162 ? -6.148 9.721 23.942 1.00 91.94 162 GLU A CA 1
ATOM 1317 C C . GLU A 1 162 ? -5.456 9.867 22.576 1.00 91.94 162 GLU A C 1
ATOM 1319 O O . GLU A 1 162 ? -4.852 10.898 22.279 1.00 91.94 162 GLU A O 1
ATOM 1324 N N . LEU A 1 163 ? -5.570 8.850 21.717 1.00 90.50 163 LEU A N 1
ATOM 1325 C CA . LEU A 1 163 ? -4.932 8.821 20.399 1.00 90.50 163 LEU A CA 1
ATOM 1326 C C . LEU A 1 163 ? -5.622 9.725 19.366 1.00 90.50 163 LEU A C 1
ATOM 1328 O O . LEU A 1 163 ? -4.964 10.212 18.445 1.00 90.50 163 LEU A O 1
ATOM 1332 N N . GLU A 1 164 ? -6.934 9.949 19.474 1.00 84.75 164 GLU A N 1
ATOM 1333 C CA . GLU A 1 164 ? -7.671 10.820 18.548 1.00 84.75 164 GLU A CA 1
ATOM 1334 C C . GLU A 1 164 ? -7.271 12.294 18.724 1.00 84.75 164 GLU A C 1
ATOM 1336 O O . GLU A 1 164 ? -7.236 13.032 17.730 1.00 84.75 164 GLU A O 1
ATOM 1341 N N . TYR A 1 165 ? -6.919 12.687 19.954 1.00 80.12 165 TYR A N 1
ATOM 1342 C CA . TYR A 1 165 ? -6.540 14.050 20.345 1.00 80.12 165 TYR A CA 1
ATOM 1343 C C . TYR A 1 165 ? -5.032 14.253 20.560 1.00 80.12 165 TYR A C 1
ATOM 1345 O O . TYR A 1 165 ? -4.626 15.326 20.999 1.00 80.12 165 TYR A O 1
ATOM 1353 N N . ALA A 1 166 ? -4.201 13.256 20.252 1.00 72.00 166 ALA A N 1
ATOM 1354 C CA . ALA A 1 166 ? -2.751 13.406 20.281 1.00 72.00 166 ALA A CA 1
ATOM 1355 C C . ALA A 1 166 ? -2.281 14.332 19.138 1.00 72.00 166 ALA A C 1
ATOM 1357 O O . ALA A 1 166 ? -2.566 14.061 17.961 1.00 72.00 166 ALA A O 1
ATOM 1358 N N . ASP A 1 167 ? -1.587 15.413 19.511 1.00 55.56 167 ASP A N 1
ATOM 1359 C CA . ASP A 1 167 ? -0.946 16.393 18.616 1.00 55.56 167 ASP A CA 1
ATOM 1360 C C . ASP A 1 167 ? 0.343 15.851 17.966 1.00 55.56 167 ASP A C 1
ATOM 1362 O O . ASP A 1 167 ? 1.200 15.276 18.683 1.00 55.56 167 ASP A O 1
#